Protein AF-A0A7V9SCR6-F1 (afdb_monomer)

Solvent-accessible surface area (backbone atoms only — not comparable to full-atom values): 7807 Å² total; per-residue (Å²): 131,85,78,76,73,75,80,74,87,64,70,81,54,94,67,74,41,73,61,84,73,68,71,56,51,86,47,49,39,82,46,75,42,76,93,63,38,31,40,35,41,28,47,52,90,76,87,72,93,49,71,47,76,49,47,35,35,54,96,86,57,81,36,42,28,41,27,28,33,46,82,78,21,37,47,50,28,35,38,33,30,40,32,85,84,42,37,29,76,81,37,61,84,48,50,61,60,74,45,100,77,46,58,54,69,47,54,44,47,51,52,52,56,49,50,57,47,34,78,74,45,39,60,44,72,90,74,60,72,85,130

Structure (mmCIF, N/CA/C/O backbone):
data_AF-A0A7V9SCR6-F1
#
_entry.id   AF-A0A7V9SCR6-F1
#
loop_
_atom_site.group_PDB
_atom_site.id
_atom_site.type_symbol
_atom_site.label_atom_id
_atom_site.label_alt_id
_atom_site.label_comp_id
_atom_site.label_asym_id
_atom_site.label_entity_id
_atom_site.label_seq_id
_atom_site.pdbx_PDB_ins_code
_atom_site.Cartn_x
_atom_site.Cartn_y
_atom_site.Cartn_z
_atom_site.occupancy
_atom_site.B_iso_or_equiv
_atom_site.auth_seq_id
_atom_site.auth_comp_id
_atom_site.auth_asym_id
_atom_site.auth_atom_id
_atom_site.pdbx_PDB_model_num
ATOM 1 N N . MET A 1 1 ? 22.788 -3.423 12.250 1.00 29.67 1 MET A N 1
ATOM 2 C CA . MET A 1 1 ? 22.159 -3.885 13.505 1.00 29.67 1 MET A CA 1
ATOM 3 C C . MET A 1 1 ? 20.789 -4.413 13.140 1.00 29.67 1 MET A C 1
ATOM 5 O O . MET A 1 1 ? 20.001 -3.636 12.623 1.00 29.67 1 MET A O 1
ATOM 9 N N . ALA A 1 2 ? 20.534 -5.709 13.319 1.00 30.88 2 ALA A N 1
ATOM 10 C CA . ALA A 1 2 ? 19.183 -6.242 13.189 1.00 30.88 2 ALA A CA 1
ATOM 11 C C . ALA A 1 2 ? 18.368 -5.703 14.369 1.00 30.88 2 ALA A C 1
ATOM 13 O O . ALA A 1 2 ? 18.729 -5.936 15.523 1.00 30.88 2 ALA A O 1
ATOM 14 N N . VAL A 1 3 ? 17.334 -4.912 14.090 1.00 35.03 3 VAL A N 1
ATOM 15 C CA . VAL A 1 3 ? 16.348 -4.548 15.107 1.00 35.03 3 VAL A CA 1
ATOM 16 C C . VAL A 1 3 ? 15.644 -5.850 15.470 1.00 35.03 3 VAL A C 1
ATOM 18 O O . VAL A 1 3 ? 15.026 -6.477 14.610 1.00 35.03 3 VAL A O 1
ATOM 21 N N . ALA A 1 4 ? 15.819 -6.307 16.709 1.00 38.03 4 ALA A N 1
ATOM 22 C CA . ALA A 1 4 ? 15.084 -7.453 17.216 1.00 38.03 4 ALA A CA 1
ATOM 23 C C . ALA A 1 4 ? 13.587 -7.160 17.059 1.00 38.03 4 ALA A C 1
ATOM 25 O O . ALA A 1 4 ? 13.118 -6.101 17.487 1.00 38.03 4 ALA A O 1
ATOM 26 N N . LYS A 1 5 ? 12.855 -8.069 16.404 1.00 46.78 5 LYS A N 1
ATOM 27 C CA . LYS A 1 5 ? 11.394 -8.001 16.367 1.00 46.78 5 LYS A CA 1
ATOM 28 C C . LYS A 1 5 ? 10.910 -7.999 17.817 1.00 46.78 5 LYS A C 1
ATOM 30 O O . LYS A 1 5 ? 11.370 -8.857 18.571 1.00 46.78 5 LYS A O 1
ATOM 35 N N . PRO A 1 6 ? 10.048 -7.054 18.233 1.00 47.88 6 PRO A N 1
ATOM 36 C CA . PRO A 1 6 ? 9.391 -7.184 19.522 1.00 47.88 6 PRO A CA 1
ATOM 37 C C . PRO A 1 6 ? 8.708 -8.552 19.537 1.00 47.88 6 PRO A C 1
ATOM 39 O O . PRO A 1 6 ? 7.995 -8.885 18.587 1.00 47.88 6 PRO A O 1
ATOM 42 N N . GLU A 1 7 ? 9.001 -9.365 20.552 1.00 47.00 7 GLU A N 1
ATOM 43 C CA . GLU A 1 7 ? 8.310 -10.633 20.764 1.00 47.00 7 GLU A CA 1
ATOM 44 C C . GLU A 1 7 ? 6.809 -10.319 20.808 1.00 47.00 7 GLU A C 1
ATOM 46 O O . GLU A 1 7 ? 6.325 -9.571 21.658 1.00 47.00 7 GLU A O 1
ATOM 51 N N . LEU A 1 8 ? 6.097 -10.783 19.779 1.00 54.25 8 LEU A N 1
ATOM 52 C CA . LEU A 1 8 ? 4.669 -10.576 19.554 1.00 54.25 8 LEU A CA 1
ATOM 53 C C . LEU A 1 8 ? 3.884 -11.442 20.554 1.00 54.25 8 LEU A C 1
ATOM 55 O O . LEU A 1 8 ? 3.231 -12.400 20.159 1.00 54.25 8 LEU A O 1
ATOM 59 N N . GLU A 1 9 ? 3.967 -11.140 21.851 1.00 52.25 9 GLU A N 1
ATOM 60 C CA . GLU A 1 9 ? 3.304 -11.929 22.904 1.00 52.25 9 GLU A CA 1
ATOM 61 C C . GLU A 1 9 ? 1.761 -11.823 22.878 1.00 52.25 9 GLU A C 1
ATOM 63 O O . GLU A 1 9 ? 1.087 -12.616 23.527 1.00 52.25 9 GLU A O 1
ATOM 68 N N . GLU A 1 10 ? 1.166 -10.920 22.085 1.00 54.94 10 GLU A N 1
ATOM 69 C CA . GLU A 1 10 ? -0.298 -10.769 21.984 1.00 54.94 10 GLU A CA 1
ATOM 70 C C . GLU A 1 10 ? -0.795 -10.543 20.538 1.00 54.94 10 GLU A C 1
ATOM 72 O O . GLU A 1 10 ? -1.427 -9.528 20.234 1.00 54.94 10 GLU A O 1
ATOM 77 N N . LYS A 1 11 ? -0.565 -11.479 19.604 1.00 56.53 11 LYS A N 1
ATOM 78 C CA . LYS A 1 11 ? -1.467 -11.572 18.433 1.00 56.53 11 LYS A CA 1
ATOM 79 C C . LYS A 1 11 ? -2.779 -12.219 18.905 1.00 56.53 11 LYS A C 1
ATOM 81 O O . LYS A 1 11 ? -2.848 -13.427 19.083 1.00 56.53 11 LYS A O 1
ATOM 86 N N . ILE A 1 12 ? -3.815 -11.404 19.135 1.00 70.50 12 ILE A N 1
ATOM 87 C CA . ILE A 1 12 ? -5.167 -11.858 19.553 1.00 70.50 12 ILE A CA 1
ATOM 88 C C . ILE A 1 12 ? -5.993 -12.359 18.343 1.00 70.50 12 ILE A C 1
ATOM 90 O O . ILE A 1 12 ? -7.083 -12.905 18.493 1.00 70.50 12 ILE A O 1
ATOM 94 N N . TRP A 1 13 ? -5.477 -12.188 17.126 1.00 79.56 13 TRP A N 1
ATOM 95 C CA . TRP A 1 13 ? -6.137 -12.508 15.861 1.00 79.56 13 TRP A CA 1
ATOM 96 C C . TRP A 1 13 ? -5.283 -13.471 15.027 1.00 79.56 13 TRP A C 1
ATOM 98 O O . TRP A 1 13 ? -4.055 -13.475 15.124 1.00 79.56 13 TRP A O 1
ATOM 108 N N . SER A 1 14 ? -5.947 -14.291 14.208 1.00 75.88 14 SER A N 1
ATOM 109 C CA . SER A 1 14 ? -5.310 -15.314 13.369 1.00 75.88 14 SER A CA 1
ATOM 110 C C . SER A 1 14 ? -4.988 -14.830 11.956 1.00 75.88 14 SER A C 1
ATOM 112 O O . SER A 1 14 ? -3.991 -15.263 11.392 1.00 75.88 14 SER A O 1
ATOM 114 N N . ASP A 1 15 ? -5.819 -13.945 11.398 1.00 85.88 15 ASP A N 1
ATOM 115 C CA . ASP A 1 15 ? -5.650 -13.371 10.060 1.00 85.88 15 ASP A CA 1
ATOM 116 C C . ASP A 1 15 ? -6.007 -11.871 10.078 1.00 85.88 15 ASP A C 1
ATOM 118 O O . ASP A 1 15 ? -6.935 -11.494 10.807 1.00 85.88 15 ASP A O 1
ATOM 122 N N . PRO A 1 16 ? -5.286 -11.001 9.348 1.00 91.94 16 PRO A N 1
ATOM 123 C CA . PRO A 1 16 ? -5.618 -9.587 9.253 1.00 91.94 16 PRO A CA 1
ATOM 124 C C . PRO A 1 16 ? -6.958 -9.350 8.555 1.00 91.94 16 PRO A C 1
ATOM 126 O O . PRO A 1 16 ? -7.296 -9.995 7.563 1.00 91.94 16 PRO A O 1
ATOM 129 N N . VAL A 1 17 ? -7.699 -8.354 9.030 1.00 93.69 17 VAL A N 1
ATOM 130 C CA . VAL A 1 17 ? -9.022 -8.008 8.508 1.00 93.69 17 VAL A CA 1
ATOM 131 C C . VAL A 1 17 ? -8.920 -6.760 7.643 1.00 93.69 17 VAL A C 1
ATOM 133 O O . VAL A 1 17 ? -8.642 -5.665 8.131 1.00 93.69 17 VAL A O 1
ATOM 136 N N . TRP A 1 18 ? -9.148 -6.913 6.342 1.00 95.88 18 TRP A N 1
ATOM 137 C CA . TRP A 1 18 ? -9.256 -5.774 5.433 1.00 95.88 18 TRP A CA 1
ATOM 138 C C . TRP A 1 18 ? -10.596 -5.046 5.620 1.00 95.88 18 TRP A C 1
ATOM 140 O O . TRP A 1 18 ? -11.617 -5.708 5.818 1.00 95.88 18 TRP A O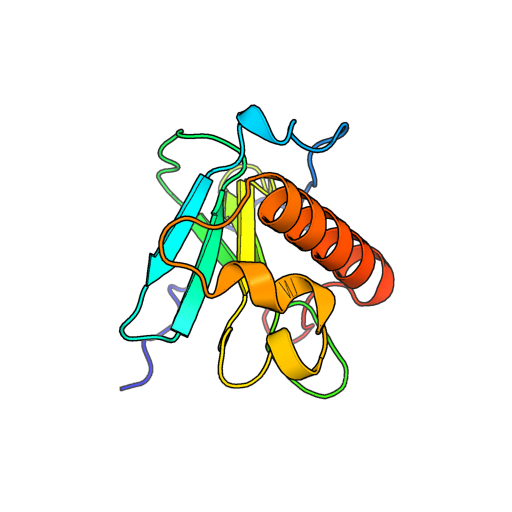 1
ATOM 150 N N . PRO A 1 19 ? -10.631 -3.706 5.514 1.00 94.38 19 PRO A N 1
ATOM 151 C CA . PRO A 1 19 ? -11.890 -2.968 5.509 1.00 94.38 19 PRO A CA 1
ATOM 152 C C . PRO A 1 19 ? -12.733 -3.320 4.272 1.00 94.38 19 PRO A C 1
ATOM 154 O O . PRO A 1 19 ? -12.208 -3.406 3.159 1.00 94.38 19 PRO A O 1
ATOM 157 N N . ASP A 1 20 ? -14.043 -3.491 4.474 1.00 92.56 20 ASP A N 1
ATOM 158 C CA . ASP A 1 20 ? -15.040 -3.693 3.417 1.00 92.56 20 ASP A CA 1
ATOM 159 C C . ASP A 1 20 ? -16.213 -2.699 3.601 1.00 92.56 20 ASP A C 1
ATOM 161 O O . ASP A 1 20 ? -16.962 -2.817 4.579 1.00 92.56 20 ASP A O 1
ATOM 165 N N . PRO A 1 21 ? -16.369 -1.688 2.720 1.00 92.31 21 PRO A N 1
ATOM 166 C CA . PRO A 1 21 ? -15.551 -1.430 1.533 1.00 92.31 21 PRO A CA 1
ATOM 167 C C . PRO A 1 21 ? -14.143 -0.922 1.882 1.00 92.31 21 PRO A C 1
ATOM 169 O O . PRO A 1 21 ? -13.896 -0.423 2.982 1.00 92.31 21 PRO A O 1
ATOM 172 N N . LEU A 1 22 ? -13.226 -0.996 0.910 1.00 94.12 22 LEU A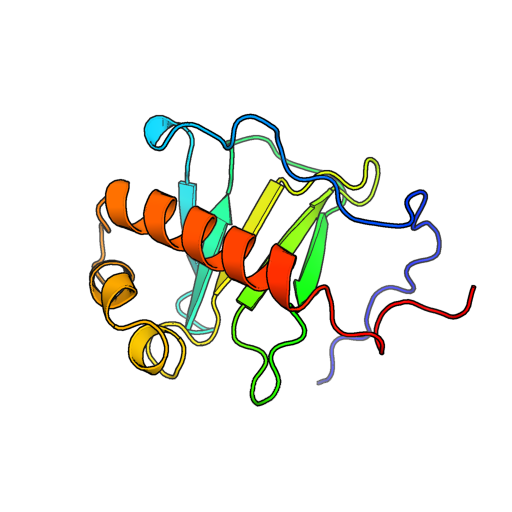 N 1
ATOM 173 C CA . LEU A 1 22 ? -11.933 -0.315 1.010 1.00 94.12 22 LEU A CA 1
ATOM 174 C C . LEU A 1 22 ? -12.126 1.202 1.231 1.00 94.12 22 LEU A C 1
ATOM 176 O O . LEU A 1 22 ? -13.131 1.762 0.784 1.00 94.12 22 LEU A O 1
ATOM 180 N N . PRO A 1 23 ? -11.165 1.887 1.880 1.00 92.25 23 PRO A N 1
ATOM 181 C CA . PRO A 1 23 ? -11.277 3.312 2.157 1.00 92.25 23 PRO A CA 1
ATOM 182 C C . PRO A 1 23 ? -11.337 4.140 0.874 1.00 92.25 23 PRO A C 1
ATOM 184 O O . PRO A 1 23 ? -10.655 3.855 -0.111 1.00 92.25 23 PRO A O 1
ATOM 187 N N . GLU A 1 24 ? -12.116 5.215 0.921 1.00 92.69 24 GLU A N 1
ATOM 188 C CA . GLU A 1 24 ? -12.226 6.163 -0.181 1.00 92.69 24 GLU A CA 1
ATOM 189 C C . GLU A 1 24 ? -10.872 6.839 -0.474 1.00 92.69 24 GLU A C 1
ATOM 191 O O . GLU A 1 24 ? -10.148 7.199 0.460 1.00 92.69 24 GLU A O 1
ATOM 196 N N . PRO A 1 25 ? -10.537 7.147 -1.742 1.00 90.25 25 PRO A N 1
ATOM 197 C CA . PRO A 1 25 ? -9.260 7.776 -2.099 1.00 90.25 25 PRO A CA 1
ATOM 198 C C . PRO A 1 25 ? -8.947 9.064 -1.324 1.00 90.25 25 PRO A C 1
ATOM 200 O O . PRO A 1 25 ? -7.783 9.387 -1.091 1.00 90.25 25 PRO A O 1
ATOM 203 N N . ALA A 1 26 ? -9.986 9.798 -0.918 1.00 89.50 26 ALA A N 1
ATOM 204 C CA . ALA A 1 26 ? -9.865 11.044 -0.172 1.00 89.50 26 ALA A CA 1
ATOM 205 C C . ALA A 1 26 ? -9.411 10.855 1.289 1.00 89.50 26 ALA A C 1
ATOM 207 O O . ALA A 1 26 ? -8.879 11.804 1.870 1.00 89.50 26 ALA A O 1
ATOM 208 N N . SER A 1 27 ? -9.612 9.671 1.885 1.00 91.06 27 SER A N 1
ATOM 209 C CA . SER A 1 27 ? -9.142 9.365 3.245 1.00 91.06 27 SER A CA 1
ATOM 210 C C . SER A 1 27 ? -7.699 8.861 3.269 1.00 91.06 27 SER A C 1
ATOM 212 O O . SER A 1 27 ? -7.054 8.908 4.316 1.00 91.06 27 SER A O 1
ATOM 214 N N . LEU A 1 28 ? -7.170 8.433 2.117 1.00 93.00 28 LEU A N 1
ATOM 215 C CA . LEU A 1 28 ? -5.824 7.885 2.015 1.00 93.00 28 LEU A CA 1
ATOM 216 C C . LEU A 1 28 ? -4.748 8.950 2.257 1.00 93.00 28 LEU A C 1
ATOM 218 O O . LEU A 1 28 ? -4.796 10.071 1.737 1.00 93.00 28 LEU A O 1
ATOM 222 N N . ARG A 1 29 ? -3.719 8.572 3.017 1.00 91.56 29 ARG A N 1
ATOM 223 C CA . ARG A 1 29 ? -2.555 9.418 3.314 1.00 91.56 29 ARG A CA 1
ATOM 224 C C . ARG A 1 29 ? -1.278 8.729 2.867 1.00 91.56 29 ARG A C 1
ATOM 226 O O . ARG A 1 29 ? -1.003 7.620 3.305 1.00 91.56 29 ARG A O 1
ATOM 233 N N . LEU A 1 30 ? -0.477 9.409 2.053 1.00 91.12 30 LEU A N 1
ATOM 234 C CA . LEU A 1 30 ? 0.836 8.925 1.632 1.00 91.12 30 LEU A CA 1
ATOM 235 C C . LEU A 1 30 ? 1.905 9.520 2.540 1.00 91.12 30 LEU A C 1
ATOM 237 O O . LEU A 1 30 ? 1.981 10.738 2.703 1.00 91.12 30 LEU A O 1
ATOM 241 N N . LEU A 1 31 ? 2.726 8.655 3.119 1.00 90.25 31 LEU A N 1
ATOM 242 C CA . LEU A 1 31 ? 3.870 9.013 3.940 1.00 90.25 31 LEU A CA 1
ATOM 243 C C . LEU A 1 31 ? 5.121 8.428 3.293 1.00 90.25 31 LEU A C 1
ATOM 245 O O . LEU A 1 31 ? 5.219 7.215 3.121 1.00 90.25 31 LEU A O 1
ATOM 249 N N . TYR A 1 32 ? 6.069 9.298 2.955 1.00 87.19 32 TYR A N 1
ATOM 250 C CA . TYR A 1 32 ? 7.355 8.904 2.389 1.00 87.19 32 TYR A CA 1
ATOM 251 C C . TYR A 1 32 ? 8.433 8.969 3.458 1.00 87.19 32 TYR A C 1
ATOM 253 O O . TYR A 1 32 ? 8.661 10.029 4.046 1.00 87.19 32 TYR A O 1
ATOM 261 N N . ALA A 1 33 ? 9.132 7.859 3.662 1.00 82.31 33 ALA A N 1
ATOM 262 C CA . ALA A 1 33 ? 10.368 7.825 4.428 1.00 82.31 33 ALA A CA 1
ATOM 263 C C . ALA A 1 33 ? 11.543 7.745 3.444 1.00 82.31 33 ALA A C 1
ATOM 265 O O . ALA A 1 33 ? 11.965 6.673 3.017 1.00 82.31 33 ALA A O 1
ATOM 266 N N . ALA A 1 34 ? 12.051 8.920 3.061 1.00 67.31 34 ALA A N 1
ATOM 267 C CA . ALA A 1 34 ? 13.054 9.068 2.005 1.00 67.31 34 ALA A CA 1
ATOM 268 C C . ALA A 1 34 ? 14.371 8.323 2.288 1.00 67.31 34 ALA A C 1
ATOM 270 O O . ALA A 1 34 ? 15.012 7.856 1.354 1.00 67.31 34 ALA A O 1
ATOM 271 N N . GLU A 1 35 ? 14.765 8.190 3.559 1.00 73.69 35 GLU A N 1
ATOM 272 C CA . GLU A 1 35 ? 15.992 7.477 3.952 1.00 73.69 35 GLU A CA 1
ATOM 273 C C . GLU A 1 35 ? 15.937 5.981 3.628 1.00 73.69 35 GLU A C 1
ATOM 275 O O . GLU A 1 35 ? 16.976 5.366 3.396 1.00 73.69 35 GLU A O 1
ATOM 280 N N . ALA A 1 36 ? 14.731 5.417 3.588 1.00 77.50 36 ALA A N 1
ATOM 281 C CA . ALA A 1 36 ? 14.502 4.006 3.348 1.00 77.50 36 ALA A CA 1
ATOM 282 C C . ALA A 1 36 ? 13.817 3.740 2.003 1.00 77.50 36 ALA A C 1
ATOM 284 O O . ALA A 1 36 ? 13.508 2.600 1.740 1.00 77.50 36 ALA A O 1
ATOM 285 N N . ASP A 1 37 ? 13.561 4.724 1.132 1.00 87.75 37 ASP A N 1
ATOM 286 C CA . ASP A 1 37 ? 12.767 4.491 -0.097 1.00 87.75 37 ASP A CA 1
ATOM 287 C C . ASP A 1 37 ? 11.425 3.775 0.199 1.00 87.75 37 ASP A C 1
ATOM 289 O O . ASP A 1 37 ? 10.950 2.922 -0.550 1.00 87.75 37 ASP A O 1
ATOM 293 N N . GLU A 1 38 ? 10.833 4.094 1.352 1.00 90.50 38 GLU A N 1
ATOM 294 C CA . GLU A 1 38 ? 9.605 3.482 1.853 1.00 90.50 38 GLU A CA 1
ATOM 295 C C . GLU A 1 38 ? 8.419 4.413 1.599 1.00 90.50 38 GLU A C 1
ATOM 297 O O . GLU A 1 38 ? 8.444 5.602 1.946 1.00 90.50 38 GLU A O 1
ATOM 302 N N . LEU A 1 39 ? 7.350 3.852 1.039 1.00 93.69 39 LEU A N 1
ATOM 303 C CA . LEU A 1 39 ? 6.061 4.515 0.902 1.00 93.69 39 LEU A CA 1
ATOM 304 C C . LEU A 1 39 ? 5.010 3.779 1.719 1.00 93.69 39 LEU A C 1
ATOM 306 O O . LEU A 1 39 ? 4.676 2.633 1.432 1.00 93.69 39 LEU A O 1
ATOM 310 N N . VAL A 1 40 ? 4.429 4.476 2.689 1.00 94.25 40 VAL A N 1
ATOM 311 C CA . VAL A 1 40 ? 3.281 3.996 3.456 1.00 94.25 40 VAL A CA 1
ATOM 312 C C . VAL A 1 40 ? 2.022 4.713 2.984 1.00 94.25 40 VAL A C 1
ATOM 314 O O . VAL A 1 40 ? 1.980 5.943 2.962 1.00 94.25 40 VAL A O 1
ATOM 317 N N . VAL A 1 41 ? 0.976 3.957 2.659 1.00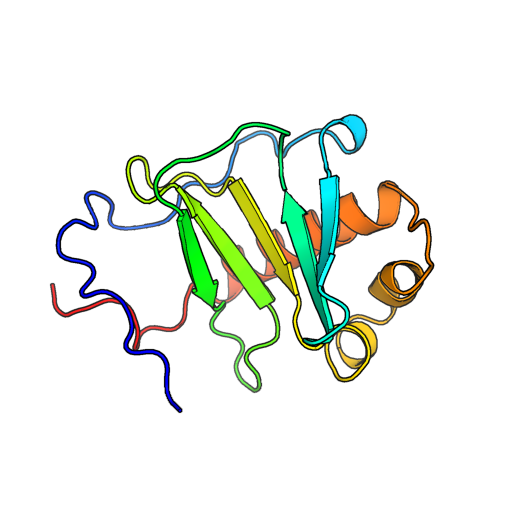 95.44 41 VAL A N 1
ATOM 318 C CA . VAL A 1 41 ? -0.371 4.490 2.422 1.00 95.44 41 VAL A CA 1
ATOM 319 C C . VAL A 1 41 ? -1.250 4.117 3.612 1.00 95.44 41 VAL A C 1
ATOM 321 O O . VAL A 1 41 ? -1.541 2.943 3.820 1.00 95.44 41 VAL A O 1
ATOM 324 N N . LEU A 1 42 ? -1.651 5.101 4.416 1.00 95.50 42 LEU A N 1
ATOM 325 C CA . LEU A 1 42 ? -2.573 4.910 5.541 1.00 95.50 42 LEU A CA 1
ATOM 326 C C . LEU A 1 42 ? -4.020 5.092 5.092 1.00 95.50 42 LEU A C 1
ATOM 328 O O . LEU A 1 42 ? -4.296 5.902 4.206 1.00 95.50 42 LEU A O 1
ATOM 332 N N . PHE A 1 43 ? -4.927 4.357 5.730 1.00 95.44 43 PHE A N 1
ATOM 333 C CA . PHE A 1 43 ? -6.357 4.366 5.409 1.00 95.44 43 PHE A CA 1
ATOM 334 C C . PHE A 1 43 ? -7.127 5.523 6.063 1.00 95.44 43 PHE A C 1
ATOM 336 O O . PHE A 1 43 ? -8.194 5.905 5.575 1.00 95.44 43 PHE A O 1
ATOM 343 N N . ASP A 1 44 ? -6.557 6.110 7.117 1.00 91.38 44 ASP A N 1
ATOM 344 C CA . ASP A 1 44 ? -7.070 7.274 7.835 1.00 91.38 44 ASP A CA 1
ATOM 345 C C . ASP A 1 44 ? -5.924 8.103 8.466 1.00 91.38 44 ASP A C 1
ATOM 347 O O . ASP A 1 44 ? -4.736 7.875 8.207 1.00 91.38 44 ASP A O 1
ATOM 351 N N . ASP A 1 45 ? -6.278 9.112 9.269 1.00 86.25 45 ASP A N 1
ATOM 352 C CA . ASP A 1 45 ? -5.350 9.946 10.041 1.00 86.25 45 ASP A CA 1
ATOM 353 C C . ASP A 1 45 ? -5.266 9.571 11.532 1.00 86.25 45 ASP A C 1
ATOM 355 O O . ASP A 1 45 ? -4.645 10.291 12.327 1.00 86.25 45 ASP A O 1
ATOM 359 N N . GLN A 1 46 ? -5.855 8.441 11.922 1.00 88.25 46 GLN A N 1
ATOM 360 C CA . GLN A 1 46 ?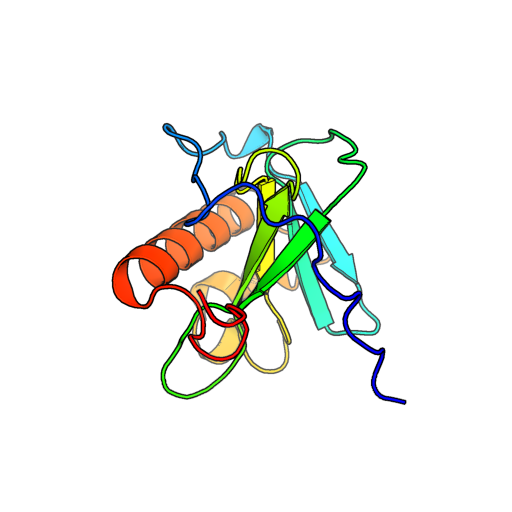 -5.869 8.002 13.305 1.00 88.25 46 GLN A CA 1
ATOM 361 C C . GLN A 1 46 ? -4.488 7.513 13.740 1.00 88.25 46 GLN A C 1
ATOM 363 O O . GLN A 1 46 ? -3.720 6.883 13.007 1.00 88.25 46 GLN A O 1
ATOM 368 N N . ARG A 1 47 ? -4.154 7.800 15.001 1.00 86.38 47 ARG A N 1
ATOM 369 C CA . ARG A 1 47 ? -2.956 7.255 15.638 1.00 86.38 47 ARG A CA 1
ATOM 370 C C . ARG A 1 47 ? -3.298 5.947 16.325 1.00 86.38 47 ARG A C 1
ATOM 372 O O . ARG A 1 47 ? -3.949 5.935 17.366 1.00 86.38 47 ARG A O 1
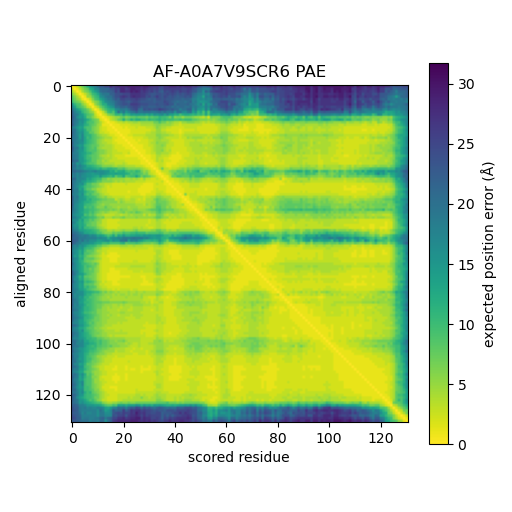ATOM 379 N N . TYR A 1 48 ? -2.775 4.867 15.772 1.00 84.12 48 TYR A N 1
ATOM 380 C CA . TYR A 1 48 ? -2.886 3.539 16.349 1.00 84.12 48 TYR A CA 1
ATOM 381 C C . TYR A 1 48 ? -1.721 3.293 17.324 1.00 84.12 48 TYR A C 1
ATOM 383 O O . TYR A 1 48 ? -0.563 3.446 16.931 1.00 84.12 48 TYR A O 1
ATOM 391 N N . PRO A 1 49 ? -1.990 2.940 18.596 1.00 78.75 49 PRO A N 1
ATOM 392 C CA . PRO A 1 49 ? -0.954 2.820 19.625 1.00 78.75 49 PRO A CA 1
ATOM 393 C C . PRO A 1 49 ? -0.063 1.581 19.463 1.00 78.75 49 PRO A C 1
ATOM 395 O O . PRO A 1 49 ? 1.064 1.588 19.946 1.00 78.75 49 PRO A O 1
ATOM 398 N N . ALA A 1 50 ? -0.554 0.530 18.799 1.00 85.62 50 ALA A N 1
ATOM 399 C CA . ALA A 1 50 ? 0.180 -0.707 18.550 1.00 85.62 50 ALA A CA 1
ATOM 400 C C . ALA A 1 50 ? -0.009 -1.123 17.087 1.00 85.62 50 ALA A C 1
ATOM 402 O O . ALA A 1 50 ? -1.097 -1.547 16.691 1.00 85.62 50 ALA A O 1
ATOM 403 N N . VAL A 1 51 ? 1.043 -0.956 16.284 1.00 88.38 51 VAL A N 1
ATOM 404 C CA . VAL A 1 51 ? 1.034 -1.257 14.849 1.00 88.38 51 VAL A CA 1
ATOM 405 C C . VAL A 1 51 ? 2.225 -2.112 14.466 1.00 88.38 51 VAL A C 1
ATOM 407 O O . VAL A 1 51 ? 3.302 -1.988 15.045 1.00 88.38 51 VAL A O 1
ATOM 410 N N . TYR A 1 52 ? 2.025 -2.938 13.453 1.00 87.75 52 TYR A N 1
ATOM 411 C CA . TYR A 1 52 ? 3.031 -3.843 12.920 1.00 87.75 52 TYR A CA 1
ATOM 412 C C . TYR A 1 52 ? 2.890 -3.927 11.395 1.00 87.75 52 TYR A C 1
ATOM 414 O O . TYR A 1 52 ? 1.793 -3.730 10.871 1.00 87.75 52 TYR A O 1
ATOM 422 N N . PHE A 1 53 ? 3.998 -4.173 10.694 1.00 90.19 53 PHE A N 1
ATOM 423 C CA . PHE A 1 53 ? 4.009 -4.433 9.255 1.00 90.19 53 PHE A CA 1
ATOM 424 C C . PHE A 1 53 ? 4.283 -5.911 8.994 1.00 90.19 53 PHE A C 1
ATOM 426 O O . PHE A 1 53 ? 5.316 -6.410 9.438 1.00 90.19 53 PHE A O 1
ATOM 433 N N . ASP A 1 54 ? 3.392 -6.577 8.258 1.00 90.50 54 ASP A N 1
ATOM 434 C CA . ASP A 1 54 ? 3.595 -7.953 7.793 1.00 90.50 54 ASP A CA 1
ATOM 435 C C . ASP A 1 54 ? 3.778 -7.991 6.281 1.00 90.50 54 ASP A C 1
ATOM 437 O O . ASP A 1 54 ? 3.051 -7.313 5.551 1.00 90.50 54 ASP A O 1
ATOM 441 N N . PHE A 1 55 ? 4.743 -8.776 5.815 1.00 90.88 55 PHE A N 1
ATOM 442 C CA . PHE A 1 55 ? 5.088 -8.844 4.400 1.00 90.88 55 PHE A CA 1
ATOM 443 C C . PHE A 1 55 ? 4.193 -9.834 3.662 1.00 90.88 55 PHE A C 1
ATOM 445 O O . PHE A 1 55 ? 3.866 -10.916 4.159 1.00 90.88 55 PHE A O 1
ATOM 452 N N . ILE A 1 56 ? 3.803 -9.452 2.449 1.00 90.69 56 ILE A N 1
ATOM 453 C CA . ILE A 1 56 ? 3.031 -10.312 1.559 1.00 90.69 56 ILE A CA 1
ATOM 454 C C . ILE A 1 56 ? 3.976 -11.340 0.944 1.00 90.69 56 ILE A C 1
ATOM 456 O O . ILE A 1 56 ? 5.051 -10.982 0.465 1.00 90.69 56 ILE A O 1
ATOM 460 N N . GLY A 1 57 ? 3.562 -12.609 0.938 1.00 86.56 57 GLY A N 1
ATOM 461 C CA . GLY A 1 57 ? 4.366 -13.748 0.492 1.00 86.56 57 GLY A CA 1
ATOM 462 C C . GLY A 1 57 ? 4.532 -13.832 -1.021 1.00 86.56 57 GLY A C 1
ATOM 463 O O . GLY A 1 57 ? 4.108 -14.807 -1.639 1.00 86.56 57 GLY A O 1
ATOM 464 N N . THR A 1 58 ? 5.111 -12.807 -1.645 1.00 79.88 58 THR A N 1
ATOM 465 C CA . THR A 1 58 ? 5.444 -12.873 -3.070 1.00 79.88 58 THR A CA 1
ATOM 466 C C . THR A 1 58 ? 6.612 -13.839 -3.289 1.00 79.88 58 THR A C 1
ATOM 468 O O . THR A 1 58 ? 7.481 -13.972 -2.434 1.00 79.88 58 THR A O 1
ATOM 471 N N . LEU A 1 59 ? 6.610 -14.557 -4.417 1.00 67.19 59 LEU A N 1
ATOM 472 C CA . LEU A 1 59 ? 7.533 -15.677 -4.657 1.00 67.19 59 LEU A CA 1
ATOM 473 C C . LEU A 1 59 ? 9.014 -15.274 -4.694 1.00 67.19 59 LEU A C 1
ATOM 475 O O . LEU A 1 59 ? 9.858 -16.116 -4.404 1.00 67.19 59 LEU A O 1
ATOM 479 N N . ASP A 1 60 ? 9.318 -14.022 -5.047 1.00 65.69 60 ASP A N 1
ATOM 480 C CA . ASP A 1 60 ? 10.675 -13.641 -5.440 1.00 65.69 60 ASP A CA 1
ATOM 481 C C . ASP A 1 60 ? 11.255 -12.437 -4.674 1.00 65.69 60 ASP A C 1
ATOM 483 O O . ASP A 1 60 ? 12.461 -12.246 -4.762 1.00 65.69 60 ASP A O 1
ATOM 487 N N . GLU A 1 61 ? 10.470 -11.636 -3.929 1.00 73.31 61 GLU A N 1
ATOM 488 C CA . GLU A 1 61 ? 10.969 -10.433 -3.222 1.00 73.31 61 GLU A CA 1
ATOM 489 C C . GLU A 1 61 ? 9.966 -9.821 -2.210 1.00 73.31 61 GLU A C 1
ATOM 491 O O . GLU A 1 61 ? 8.763 -9.724 -2.464 1.00 73.31 61 GLU A O 1
ATOM 496 N N . ASP A 1 62 ? 10.482 -9.267 -1.110 1.00 80.94 62 ASP A N 1
ATOM 497 C CA . ASP A 1 62 ? 9.697 -8.595 -0.063 1.00 80.94 62 ASP A CA 1
ATOM 498 C C . ASP A 1 62 ? 9.486 -7.109 -0.390 1.00 80.94 62 ASP A C 1
ATOM 500 O O . ASP A 1 62 ? 10.135 -6.242 0.200 1.00 80.94 62 ASP A O 1
ATOM 504 N N . TYR A 1 63 ? 8.600 -6.799 -1.349 1.00 87.88 63 TYR A N 1
ATOM 505 C CA . TYR A 1 63 ? 8.381 -5.404 -1.771 1.00 87.88 63 TYR A CA 1
ATOM 506 C C . TYR A 1 63 ? 7.076 -4.746 -1.312 1.00 87.88 63 TYR A C 1
ATOM 508 O O . TYR A 1 63 ? 6.869 -3.540 -1.496 1.00 87.88 63 TYR A O 1
ATOM 516 N N . ALA A 1 64 ? 6.174 -5.539 -0.741 1.00 92.31 64 ALA A N 1
ATOM 517 C CA . ALA A 1 64 ? 4.864 -5.097 -0.299 1.00 92.31 64 ALA A CA 1
ATOM 518 C C . ALA A 1 64 ? 4.537 -5.698 1.066 1.00 92.31 64 ALA A C 1
ATOM 520 O O . ALA A 1 64 ? 4.744 -6.887 1.314 1.00 92.31 64 ALA A O 1
ATOM 521 N N . ALA A 1 65 ? 3.991 -4.865 1.940 1.00 93.56 65 ALA A N 1
ATOM 522 C CA . ALA A 1 65 ? 3.559 -5.246 3.270 1.00 93.56 65 ALA A CA 1
ATOM 523 C C . ALA A 1 65 ? 2.239 -4.557 3.619 1.00 93.56 65 ALA A C 1
ATOM 525 O O . ALA A 1 65 ? 1.881 -3.518 3.060 1.00 93.56 65 ALA A O 1
ATOM 526 N N . ILE A 1 66 ? 1.518 -5.122 4.577 1.00 95.38 66 ILE A N 1
ATOM 527 C CA . ILE A 1 66 ? 0.316 -4.522 5.153 1.00 95.38 66 ILE A CA 1
ATOM 528 C C . ILE A 1 66 ? 0.621 -3.985 6.544 1.00 95.38 66 ILE A C 1
ATOM 530 O O . ILE A 1 66 ? 1.386 -4.577 7.302 1.00 95.38 66 ILE A O 1
ATOM 534 N N . LYS A 1 67 ? 0.016 -2.851 6.885 1.00 95.12 67 LYS A N 1
ATOM 535 C CA . LYS A 1 67 ? 0.077 -2.262 8.219 1.00 95.12 67 LYS A CA 1
ATOM 536 C C . LYS A 1 67 ? -1.138 -2.708 9.010 1.00 95.12 67 LYS A C 1
ATOM 538 O O . LYS A 1 67 ? -2.264 -2.459 8.587 1.00 95.12 67 LYS A O 1
ATOM 543 N N . ILE A 1 68 ? -0.912 -3.309 10.169 1.00 93.56 68 ILE A N 1
ATOM 544 C CA . ILE A 1 68 ? -1.958 -3.955 10.959 1.00 93.56 68 ILE A CA 1
ATOM 545 C C . ILE A 1 68 ? -2.041 -3.303 12.338 1.00 93.56 68 ILE A C 1
ATOM 547 O O . ILE A 1 68 ? -1.017 -3.087 12.995 1.00 93.56 68 ILE A O 1
ATOM 551 N N . ASN A 1 69 ? -3.259 -3.010 12.792 1.00 92.69 69 ASN A N 1
ATOM 552 C CA . ASN A 1 69 ? -3.537 -2.698 14.188 1.00 92.69 69 ASN A CA 1
ATOM 553 C C . ASN A 1 69 ? -3.434 -3.987 15.008 1.00 92.69 69 ASN A C 1
ATOM 555 O O . ASN A 1 69 ? -4.279 -4.873 14.905 1.00 92.69 69 ASN A O 1
ATOM 559 N N . MET A 1 70 ? -2.414 -4.089 15.857 1.00 88.56 70 MET A N 1
ATOM 560 C CA . MET A 1 70 ? -2.128 -5.329 16.581 1.00 88.56 70 MET A CA 1
ATOM 561 C C . MET A 1 70 ? -3.258 -5.765 17.517 1.00 88.56 70 MET A C 1
ATOM 563 O O . MET A 1 70 ? -3.391 -6.957 17.774 1.00 88.56 70 MET A O 1
ATOM 567 N N . ARG A 1 71 ? -4.077 -4.826 18.009 1.00 88.00 71 ARG A N 1
ATOM 568 C CA . ARG A 1 71 ? -5.155 -5.133 18.959 1.00 88.00 71 ARG A CA 1
ATOM 569 C C . ARG A 1 71 ? -6.370 -5.774 18.301 1.00 88.00 71 ARG A C 1
ATOM 571 O O . ARG A 1 71 ? -6.987 -6.636 18.914 1.00 88.00 71 ARG A O 1
ATOM 578 N N . SER A 1 72 ? -6.738 -5.320 17.106 1.00 89.75 72 SER A N 1
ATOM 579 C CA . SER A 1 72 ? -7.955 -5.765 16.415 1.00 89.75 72 SER A CA 1
ATOM 580 C C . SER A 1 72 ? -7.685 -6.697 15.239 1.00 89.75 72 SER A C 1
ATOM 582 O O . SER A 1 72 ? -8.569 -7.454 14.863 1.00 89.75 72 SER A O 1
ATOM 584 N N . GLY A 1 73 ? -6.477 -6.661 14.676 1.00 90.38 73 GLY A N 1
ATOM 585 C CA . GLY A 1 73 ? -6.153 -7.334 13.421 1.00 90.38 73 GLY A CA 1
ATOM 586 C C . GLY A 1 73 ? -6.534 -6.527 12.184 1.00 90.38 73 GLY A C 1
ATOM 587 O O . GLY A 1 73 ? -6.281 -6.982 11.074 1.00 90.38 73 GLY A O 1
ATOM 588 N N . ASP A 1 74 ? -7.090 -5.323 12.340 1.00 94.94 74 ASP A N 1
ATOM 589 C CA . ASP A 1 74 ? -7.508 -4.511 11.197 1.00 94.94 74 ASP A CA 1
ATOM 590 C C . ASP A 1 74 ? -6.302 -4.064 10.367 1.00 94.94 74 ASP A C 1
ATOM 592 O O . ASP A 1 74 ? -5.308 -3.552 10.897 1.00 94.94 74 ASP A O 1
ATOM 596 N N . VAL A 1 75 ? -6.417 -4.196 9.049 1.00 96.00 75 VAL A N 1
ATOM 597 C CA . VAL A 1 75 ? -5.496 -3.576 8.100 1.00 96.00 75 VAL A CA 1
ATOM 598 C C . VAL A 1 75 ? -5.812 -2.085 8.036 1.00 96.00 75 VAL A C 1
ATOM 600 O O . VAL A 1 75 ? -6.896 -1.674 7.633 1.00 96.00 75 VAL A O 1
ATOM 603 N N . ILE A 1 76 ? -4.839 -1.271 8.431 1.00 96.38 76 ILE A N 1
ATOM 604 C CA . ILE A 1 76 ? -4.951 0.192 8.572 1.00 96.38 76 ILE A CA 1
ATOM 605 C C . ILE A 1 76 ? -4.073 0.947 7.566 1.00 96.38 76 ILE A C 1
ATOM 607 O O . ILE A 1 76 ? -3.966 2.177 7.590 1.00 96.38 76 ILE A O 1
ATOM 611 N N . GLY A 1 77 ? -3.386 0.212 6.699 1.00 96.94 77 GLY A N 1
ATOM 612 C CA . GLY A 1 77 ? -2.539 0.770 5.664 1.00 96.94 77 GLY A CA 1
ATOM 613 C C . GLY A 1 77 ? -1.723 -0.292 4.952 1.00 96.94 77 GLY A C 1
ATOM 614 O O . GLY A 1 77 ? -1.789 -1.479 5.262 1.00 96.94 77 GLY A O 1
ATOM 615 N N . VAL A 1 78 ? -0.910 0.163 4.014 1.00 96.81 78 VAL A N 1
ATOM 616 C CA . VAL A 1 78 ? 0.011 -0.663 3.234 1.00 96.81 78 VAL A CA 1
ATOM 617 C C . VAL A 1 78 ? 1.375 0.013 3.168 1.00 96.81 78 VAL A C 1
ATOM 619 O O . VAL A 1 78 ? 1.474 1.234 3.292 1.00 96.81 78 VAL A O 1
ATOM 622 N N . LEU A 1 79 ? 2.424 -0.780 2.998 1.00 94.88 79 LEU A N 1
ATOM 623 C CA . LEU A 1 79 ? 3.804 -0.346 2.824 1.00 94.88 79 LEU A CA 1
ATOM 624 C C . LEU A 1 79 ? 4.343 -0.923 1.517 1.00 94.88 79 LEU A C 1
ATOM 626 O O . LEU A 1 79 ? 4.128 -2.092 1.204 1.00 94.88 79 LEU A O 1
ATOM 630 N N . VAL A 1 80 ? 5.073 -0.089 0.790 1.00 93.50 80 VAL A N 1
ATOM 631 C CA . VAL A 1 80 ? 5.843 -0.451 -0.394 1.00 93.50 80 VAL A CA 1
ATOM 632 C C . VAL A 1 80 ? 7.298 -0.072 -0.153 1.00 93.50 80 VAL A C 1
ATOM 634 O O . VAL A 1 80 ? 7.579 1.054 0.262 1.00 93.50 80 VAL A O 1
ATOM 637 N N . TYR A 1 81 ? 8.209 -1.001 -0.421 1.00 89.56 81 TYR A N 1
ATOM 638 C CA . TYR A 1 81 ? 9.646 -0.821 -0.225 1.00 89.56 81 TYR A CA 1
ATOM 639 C C . TYR A 1 81 ? 10.441 -1.784 -1.114 1.00 89.56 81 TYR A C 1
ATOM 641 O O . TYR A 1 81 ? 9.978 -2.883 -1.340 1.00 89.56 81 TYR A O 1
ATOM 649 N N . PRO A 1 82 ? 11.641 -1.442 -1.586 1.00 90.69 82 PRO A N 1
ATOM 650 C CA . PRO A 1 82 ? 12.051 -0.089 -1.913 1.00 90.69 82 PRO A CA 1
ATOM 651 C C . PRO A 1 82 ? 11.228 0.400 -3.115 1.00 90.69 82 PRO A C 1
ATOM 653 O O . PRO A 1 82 ? 11.128 -0.280 -4.143 1.00 90.69 82 PRO A O 1
ATOM 656 N N . LEU A 1 83 ? 10.575 1.555 -2.976 1.00 88.88 83 LEU A N 1
ATOM 657 C CA . LEU A 1 83 ? 9.651 2.079 -3.975 1.00 88.88 83 LEU A CA 1
ATOM 658 C C . LEU A 1 83 ? 10.355 2.345 -5.308 1.00 88.88 83 LEU A C 1
ATOM 660 O O . LEU A 1 83 ? 9.973 1.764 -6.324 1.00 88.88 83 LEU A O 1
ATOM 664 N N . ALA A 1 84 ? 11.351 3.230 -5.317 1.00 88.44 84 ALA A N 1
ATOM 665 C CA . ALA A 1 84 ? 12.074 3.640 -6.514 1.00 88.44 84 ALA A CA 1
ATOM 666 C C . ALA A 1 84 ? 13.011 2.551 -7.036 1.00 88.44 84 ALA A C 1
ATOM 668 O O . ALA A 1 84 ? 13.168 2.433 -8.252 1.00 88.44 84 ALA A O 1
ATOM 669 N N . ALA A 1 85 ? 13.634 1.784 -6.137 1.00 86.94 85 ALA A N 1
ATOM 670 C CA . ALA A 1 85 ? 14.636 0.796 -6.526 1.00 86.94 85 ALA A CA 1
ATOM 671 C C . ALA A 1 85 ? 14.045 -0.542 -6.992 1.00 86.94 85 ALA A C 1
ATOM 673 O O . ALA A 1 85 ? 14.750 -1.283 -7.670 1.00 86.94 85 ALA A O 1
ATOM 674 N N . LEU A 1 86 ? 12.794 -0.868 -6.634 1.00 88.25 86 LEU A N 1
ATOM 675 C CA . LEU A 1 86 ? 12.212 -2.170 -6.971 1.00 88.25 86 LEU A CA 1
ATOM 676 C C . LEU A 1 86 ? 10.721 -2.130 -7.301 1.00 88.25 86 LEU A C 1
ATOM 678 O O . LEU A 1 86 ? 10.299 -2.612 -8.354 1.00 88.25 86 LEU A O 1
ATOM 682 N N . ALA A 1 87 ? 9.894 -1.574 -6.418 1.00 88.69 87 ALA A N 1
ATOM 683 C CA . ALA A 1 87 ? 8.451 -1.751 -6.524 1.00 88.69 87 ALA A CA 1
ATOM 684 C C . ALA A 1 87 ? 7.872 -1.143 -7.810 1.00 88.69 87 ALA A C 1
ATOM 686 O O . ALA A 1 87 ? 6.983 -1.735 -8.420 1.00 88.69 87 ALA A O 1
ATOM 687 N N . VAL A 1 88 ? 8.410 -0.011 -8.279 1.00 92.12 88 VAL A N 1
ATOM 688 C CA . VAL A 1 88 ? 8.010 0.588 -9.566 1.00 92.12 88 VAL A CA 1
ATOM 689 C C . VAL A 1 88 ? 8.460 -0.217 -10.789 1.00 92.12 88 VAL A C 1
ATOM 691 O O . VAL A 1 88 ? 7.881 -0.048 -11.858 1.00 92.12 88 VAL A O 1
ATOM 694 N N . GLU A 1 89 ? 9.468 -1.085 -10.674 1.00 89.69 89 GLU A N 1
ATOM 695 C CA . GLU A 1 89 ? 9.862 -1.986 -11.766 1.00 89.69 89 GLU A CA 1
ATOM 696 C C . GLU A 1 89 ? 8.866 -3.140 -11.903 1.00 89.69 89 GLU A C 1
ATOM 698 O O . GLU A 1 89 ? 8.489 -3.515 -13.015 1.00 89.69 89 GLU A O 1
ATOM 703 N N . ARG A 1 90 ? 8.383 -3.659 -10.767 1.00 87.06 90 ARG A N 1
ATOM 704 C CA . ARG A 1 90 ? 7.347 -4.703 -10.709 1.00 87.06 90 ARG A CA 1
ATOM 705 C C . ARG A 1 90 ? 5.958 -4.159 -11.040 1.00 87.06 90 ARG A C 1
ATOM 707 O O . ARG A 1 90 ? 5.177 -4.831 -11.710 1.00 87.06 90 ARG A O 1
ATOM 714 N N . HIS A 1 91 ? 5.682 -2.923 -10.629 1.00 89.81 91 HIS A N 1
ATOM 715 C CA . HIS A 1 91 ? 4.418 -2.223 -10.844 1.00 89.81 91 HIS A CA 1
ATOM 716 C C . HIS A 1 91 ? 4.658 -0.853 -11.492 1.00 89.81 91 HIS A C 1
ATOM 718 O O . HIS A 1 91 ? 4.578 0.180 -10.823 1.00 89.81 91 HIS A O 1
ATOM 724 N N . PRO A 1 92 ? 4.895 -0.790 -12.818 1.00 91.62 92 PRO A N 1
ATOM 725 C CA . PRO A 1 92 ? 5.178 0.472 -13.513 1.00 91.62 92 PRO A CA 1
ATOM 726 C C . PRO A 1 92 ? 4.099 1.549 -13.341 1.00 91.62 92 PRO A C 1
ATOM 728 O O . PRO A 1 92 ? 4.396 2.744 -13.393 1.00 91.62 92 PRO A O 1
ATOM 731 N N . ALA A 1 93 ? 2.851 1.141 -13.091 1.00 91.31 93 ALA A N 1
ATOM 732 C CA . ALA A 1 93 ? 1.738 2.043 -12.803 1.00 91.31 93 ALA A CA 1
ATOM 733 C C . ALA A 1 93 ? 1.914 2.837 -11.493 1.00 91.31 93 ALA A C 1
ATOM 735 O O . ALA A 1 93 ? 1.282 3.879 -11.334 1.00 91.31 93 ALA A O 1
ATOM 736 N N . TRP A 1 94 ? 2.778 2.388 -10.577 1.00 93.69 94 TRP A N 1
ATOM 737 C CA . TRP A 1 94 ? 3.064 3.067 -9.310 1.00 93.69 94 TRP A CA 1
ATOM 738 C C . TRP A 1 94 ? 4.103 4.179 -9.455 1.00 93.69 94 TRP A C 1
ATOM 740 O O . TRP A 1 94 ? 4.269 4.978 -8.542 1.00 93.69 94 TRP A O 1
ATOM 750 N N . ARG A 1 95 ? 4.768 4.310 -10.610 1.00 94.25 95 ARG A N 1
ATOM 751 C CA . ARG A 1 95 ? 5.785 5.348 -10.854 1.00 94.25 95 ARG A CA 1
ATOM 752 C C . ARG A 1 95 ? 5.347 6.787 -10.513 1.00 94.25 95 ARG A C 1
ATOM 754 O O . ARG A 1 95 ? 6.191 7.534 -10.019 1.00 94.25 95 ARG A O 1
ATOM 761 N N . PRO A 1 96 ? 4.082 7.218 -10.714 1.00 94.00 96 PRO A N 1
ATOM 762 C CA . PRO A 1 96 ? 3.622 8.540 -10.273 1.00 94.00 96 PRO A CA 1
ATOM 763 C C . PRO A 1 96 ? 3.741 8.775 -8.761 1.00 94.00 96 PRO A C 1
ATOM 765 O O . PRO A 1 96 ? 3.769 9.925 -8.329 1.00 94.00 96 PRO A O 1
ATOM 768 N N . ALA A 1 97 ? 3.857 7.710 -7.962 1.00 92.00 97 ALA A N 1
ATOM 769 C CA . ALA A 1 97 ? 4.137 7.788 -6.537 1.00 92.00 97 ALA A CA 1
ATOM 770 C C . ALA A 1 97 ? 5.562 8.288 -6.232 1.00 92.00 97 ALA A C 1
ATOM 772 O O . ALA A 1 97 ? 5.859 8.578 -5.089 1.00 92.00 97 ALA A O 1
ATOM 773 N N . LEU A 1 98 ? 6.459 8.441 -7.206 1.00 91.56 98 LEU A N 1
ATOM 774 C CA . LEU A 1 98 ? 7.779 9.047 -6.971 1.00 91.56 98 LEU A CA 1
ATOM 775 C C . LEU A 1 98 ? 7.750 10.585 -6.960 1.00 91.56 98 LEU A C 1
ATOM 777 O O . LEU A 1 98 ? 8.763 11.226 -6.684 1.00 91.56 98 LEU A O 1
ATOM 781 N N . ALA A 1 99 ? 6.618 11.200 -7.310 1.00 89.44 99 ALA A N 1
ATOM 782 C CA . ALA A 1 99 ? 6.491 12.651 -7.322 1.00 89.44 99 ALA A CA 1
ATOM 783 C C . ALA A 1 99 ? 6.438 13.222 -5.889 1.00 89.44 99 ALA A C 1
ATOM 785 O O . ALA A 1 99 ? 5.869 12.579 -5.013 1.00 89.44 99 ALA A O 1
ATOM 786 N N . PRO A 1 100 ? 6.914 14.463 -5.646 1.00 84.31 100 PRO A N 1
ATOM 787 C CA . PRO A 1 100 ? 6.824 15.101 -4.326 1.00 84.31 100 PRO A CA 1
ATOM 788 C C . PRO A 1 100 ? 5.394 15.236 -3.783 1.00 84.31 100 PRO A C 1
ATOM 790 O O . PRO A 1 100 ? 5.188 15.238 -2.577 1.00 84.31 100 PRO A O 1
ATOM 793 N N . ASN A 1 101 ? 4.413 15.361 -4.683 1.00 84.31 101 ASN A N 1
ATOM 794 C CA . ASN A 1 101 ? 2.985 15.401 -4.375 1.00 84.31 101 ASN A CA 1
ATOM 795 C C . ASN A 1 101 ? 2.267 14.388 -5.281 1.00 84.31 101 ASN A C 1
ATOM 797 O O . ASN A 1 101 ? 1.747 14.768 -6.336 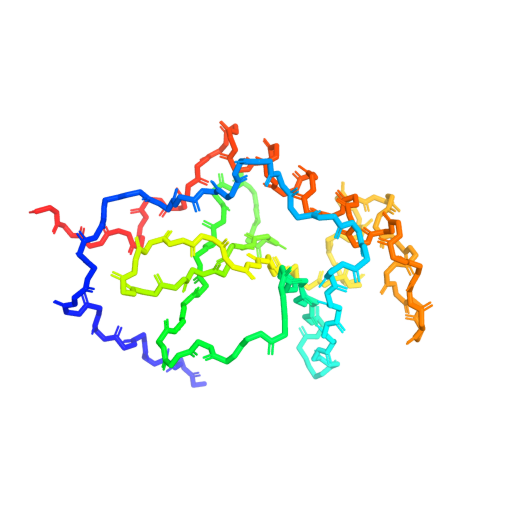1.00 84.31 101 ASN A O 1
ATOM 801 N N . PRO A 1 102 ? 2.302 13.095 -4.936 1.00 86.88 102 PRO A N 1
ATOM 802 C CA . PRO A 1 102 ? 1.695 12.049 -5.748 1.00 86.88 102 PRO A CA 1
ATOM 803 C C . PRO A 1 102 ? 0.166 12.229 -5.824 1.00 86.88 102 PRO A C 1
ATOM 805 O O . PRO A 1 102 ? -0.467 12.597 -4.830 1.00 86.88 102 PRO A O 1
ATOM 808 N N . PRO A 1 103 ? -0.472 11.961 -6.976 1.00 87.88 103 PRO A N 1
ATOM 809 C CA . PRO A 1 103 ? -1.928 12.032 -7.088 1.00 87.88 103 PRO A CA 1
ATOM 810 C C . PRO A 1 103 ? -2.615 11.006 -6.177 1.00 87.88 103 PRO A C 1
ATOM 812 O O . PRO A 1 103 ? -2.221 9.847 -6.178 1.00 87.88 103 PRO A O 1
ATOM 815 N N . GLN A 1 104 ? -3.710 11.357 -5.492 1.00 87.25 104 GLN A N 1
ATOM 816 C CA . GLN A 1 104 ? -4.457 10.399 -4.646 1.00 87.25 104 GLN A CA 1
ATOM 817 C C . GLN A 1 104 ? -4.888 9.125 -5.395 1.00 87.25 104 GLN A C 1
ATOM 819 O O . GLN A 1 104 ? -4.925 8.042 -4.818 1.00 87.25 104 GLN A O 1
ATOM 824 N N . ALA A 1 105 ? -5.145 9.231 -6.702 1.00 90.31 105 ALA A N 1
ATOM 825 C CA . ALA A 1 105 ? -5.461 8.084 -7.546 1.00 90.31 105 ALA A CA 1
ATOM 826 C C . ALA A 1 105 ? -4.352 7.011 -7.551 1.00 90.31 105 ALA A C 1
ATOM 828 O O . ALA A 1 105 ? -4.671 5.826 -7.631 1.00 90.31 105 ALA A O 1
ATOM 829 N N . VAL A 1 106 ? -3.069 7.395 -7.427 1.00 92.25 106 VAL A N 1
ATOM 830 C CA . VAL A 1 106 ? -1.965 6.422 -7.341 1.00 92.25 106 VAL A CA 1
ATOM 831 C C . VAL A 1 106 ? -1.990 5.678 -6.011 1.00 92.25 106 VAL A C 1
ATOM 833 O O . VAL A 1 106 ? -1.756 4.478 -5.988 1.00 92.25 106 VAL A O 1
ATOM 836 N N . ALA A 1 107 ? -2.347 6.359 -4.920 1.00 92.62 107 ALA A N 1
ATOM 837 C CA . ALA A 1 107 ? -2.469 5.744 -3.603 1.00 92.62 107 ALA A CA 1
ATOM 838 C C . ALA A 1 107 ? -3.574 4.695 -3.591 1.00 92.62 107 ALA A C 1
ATOM 840 O O . ALA A 1 107 ? -3.338 3.560 -3.197 1.00 92.62 107 ALA A O 1
ATOM 841 N N . ASN A 1 108 ? -4.751 5.057 -4.106 1.00 94.12 108 ASN A N 1
ATOM 842 C CA . ASN A 1 108 ? -5.861 4.123 -4.232 1.00 94.12 108 ASN A CA 1
ATOM 843 C C . ASN A 1 108 ? -5.477 2.907 -5.083 1.00 94.12 108 ASN A C 1
ATOM 845 O O . ASN A 1 108 ? -5.759 1.772 -4.714 1.00 94.12 108 ASN A O 1
ATOM 849 N N . ARG A 1 109 ? -4.772 3.139 -6.196 1.00 94.31 109 ARG A N 1
ATOM 850 C CA . ARG A 1 109 ? -4.286 2.057 -7.052 1.00 94.31 109 ARG A CA 1
ATOM 851 C C . ARG A 1 109 ? -3.320 1.126 -6.316 1.00 94.31 109 ARG A C 1
ATOM 853 O O . ARG A 1 109 ? -3.486 -0.081 -6.417 1.00 94.31 109 ARG A O 1
ATOM 860 N N . ILE A 1 110 ? -2.372 1.676 -5.558 1.00 95.44 110 ILE A N 1
ATOM 861 C CA . ILE A 1 110 ? -1.439 0.901 -4.729 1.00 95.44 110 ILE A CA 1
ATOM 862 C C . ILE A 1 110 ? -2.203 0.058 -3.702 1.00 95.44 110 ILE A C 1
ATOM 864 O O . ILE A 1 110 ? -1.928 -1.130 -3.587 1.00 95.44 110 ILE A O 1
ATOM 868 N N . VAL A 1 111 ? -3.190 0.626 -2.996 1.00 96.31 111 VAL A N 1
ATOM 869 C CA . VAL A 1 111 ? -3.998 -0.136 -2.024 1.00 96.31 111 VAL A CA 1
ATOM 870 C C . VAL A 1 111 ? -4.721 -1.300 -2.700 1.00 96.31 111 VAL A C 1
ATOM 872 O O . VAL A 1 111 ? -4.650 -2.420 -2.203 1.00 96.31 111 VAL A O 1
A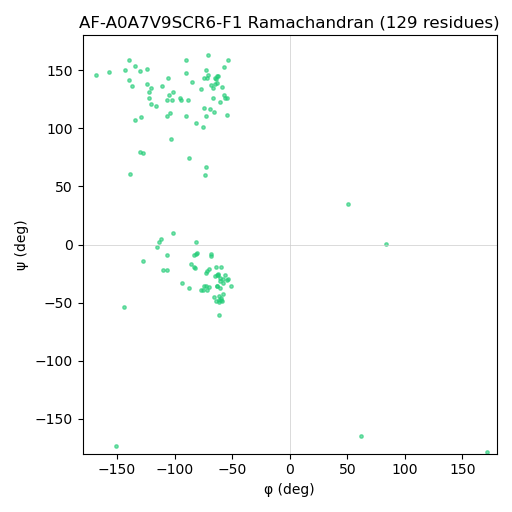TOM 875 N N . MET A 1 112 ? -5.379 -1.055 -3.837 1.00 95.50 112 MET A N 1
ATOM 876 C CA . MET A 1 112 ? -6.081 -2.101 -4.586 1.00 95.50 112 MET A CA 1
ATOM 877 C C . MET A 1 112 ? -5.125 -3.197 -5.067 1.00 95.50 112 MET A C 1
ATOM 879 O O . MET A 1 112 ? -5.372 -4.371 -4.817 1.00 95.50 112 MET A O 1
ATOM 883 N N . ASP A 1 113 ? -4.011 -2.818 -5.699 1.00 94.75 113 ASP A N 1
ATOM 884 C CA . ASP A 1 113 ? -3.035 -3.772 -6.232 1.00 94.75 113 ASP A CA 1
ATOM 885 C C . ASP A 1 113 ? -2.396 -4.609 -5.099 1.00 94.75 113 ASP A C 1
ATOM 887 O O . ASP A 1 113 ? -2.144 -5.801 -5.276 1.00 94.75 113 ASP A O 1
ATOM 891 N N . ILE A 1 114 ? -2.165 -4.017 -3.919 1.00 95.19 114 ILE A N 1
ATOM 892 C CA . ILE A 1 114 ? -1.650 -4.724 -2.735 1.00 95.19 114 ILE A CA 1
ATOM 893 C C . ILE A 1 114 ? -2.708 -5.640 -2.125 1.00 95.19 114 ILE A C 1
ATOM 895 O O . ILE A 1 114 ? -2.367 -6.752 -1.724 1.00 95.19 114 ILE A O 1
ATOM 899 N N . LYS A 1 115 ? -3.978 -5.224 -2.078 1.00 95.56 115 LYS A N 1
ATOM 900 C CA . LYS A 1 115 ? -5.063 -6.106 -1.642 1.00 95.56 115 LYS A CA 1
ATOM 901 C C . LYS A 1 115 ? -5.175 -7.318 -2.569 1.00 95.56 115 LYS A C 1
ATOM 903 O O . LYS A 1 115 ? -5.189 -8.444 -2.089 1.00 95.56 115 LYS A O 1
ATOM 908 N N . ASP A 1 116 ? -5.171 -7.099 -3.882 1.00 94.25 116 ASP A N 1
ATOM 909 C CA . ASP A 1 116 ? -5.205 -8.179 -4.872 1.00 94.25 116 ASP A CA 1
ATOM 910 C C . ASP A 1 116 ? -3.984 -9.104 -4.734 1.00 94.25 116 ASP A C 1
ATOM 912 O O . ASP A 1 116 ? -4.078 -10.320 -4.902 1.00 94.25 116 ASP A O 1
ATOM 916 N N . LEU A 1 117 ? -2.812 -8.544 -4.424 1.00 92.19 117 LEU A N 1
ATOM 917 C CA . LEU A 1 117 ? -1.606 -9.322 -4.155 1.00 92.19 117 LEU A CA 1
ATOM 918 C C . LEU A 1 117 ? -1.747 -10.162 -2.878 1.00 92.19 117 LEU A C 1
ATOM 920 O O . LEU A 1 117 ? -1.435 -11.350 -2.916 1.00 92.19 117 LEU A O 1
ATOM 924 N N . TYR A 1 118 ? -2.257 -9.578 -1.792 1.00 93.75 118 TYR A N 1
ATOM 925 C CA . TYR A 1 118 ? -2.551 -10.277 -0.541 1.00 93.75 118 TYR A CA 1
ATOM 926 C C . TYR A 1 118 ? -3.557 -11.411 -0.754 1.00 93.75 118 TYR A C 1
ATOM 928 O O . TYR A 1 118 ? -3.286 -12.539 -0.362 1.00 93.75 118 TYR A O 1
ATOM 936 N N . ASP A 1 119 ? -4.672 -11.152 -1.440 1.00 93.69 119 ASP A N 1
ATOM 937 C CA . ASP A 1 119 ? -5.724 -12.147 -1.673 1.00 93.69 119 ASP A CA 1
ATOM 938 C C . ASP A 1 119 ? -5.198 -13.374 -2.451 1.00 93.69 119 ASP A C 1
ATOM 940 O O . ASP A 1 119 ? -5.707 -14.484 -2.295 1.00 93.69 119 ASP A O 1
ATOM 944 N N . ARG A 1 120 ? -4.164 -13.193 -3.288 1.00 91.69 120 ARG A N 1
ATOM 945 C CA . ARG A 1 120 ? -3.525 -14.278 -4.054 1.00 91.69 120 ARG A CA 1
ATOM 946 C C . ARG A 1 120 ? -2.412 -14.998 -3.299 1.00 91.69 120 ARG A C 1
ATOM 948 O O . ARG A 1 120 ? -2.229 -16.194 -3.514 1.00 91.69 120 ARG A O 1
ATOM 955 N N . CYS A 1 121 ? -1.618 -14.268 -2.520 1.00 90.06 121 CYS A N 1
ATOM 956 C CA . CYS A 1 121 ? -0.347 -14.759 -1.979 1.00 90.06 121 CYS A CA 1
ATOM 957 C C . CYS A 1 121 ? -0.372 -14.996 -0.464 1.00 90.06 121 CYS A C 1
ATOM 959 O O . CYS A 1 121 ? 0.447 -15.762 0.035 1.00 90.06 121 CYS A O 1
ATOM 961 N N . GLY A 1 122 ? -1.289 -14.362 0.268 1.00 90.56 122 GLY A N 1
ATOM 962 C CA . GLY A 1 122 ? -1.277 -14.329 1.727 1.00 90.56 122 GLY A CA 1
ATOM 963 C C . GLY A 1 122 ? -0.027 -13.649 2.299 1.00 90.56 122 GLY A C 1
ATOM 964 O O . GLY A 1 122 ? 0.709 -12.947 1.601 1.00 90.56 122 GLY A O 1
ATOM 965 N N . LEU A 1 123 ? 0.214 -13.851 3.592 1.00 88.81 123 LEU A N 1
ATOM 966 C CA . LEU A 1 123 ? 1.417 -13.374 4.282 1.00 88.81 123 LEU A CA 1
ATOM 967 C C . LEU A 1 123 ? 2.543 -14.409 4.244 1.00 88.81 123 LEU A C 1
ATOM 969 O O . LEU A 1 123 ? 2.294 -15.603 4.073 1.00 88.81 123 LEU A O 1
ATOM 973 N N . ILE A 1 124 ? 3.785 -13.956 4.441 1.00 81.38 124 ILE A N 1
ATOM 974 C CA . ILE A 1 124 ? 4.948 -14.847 4.555 1.00 81.38 124 ILE A CA 1
ATOM 975 C C . ILE A 1 12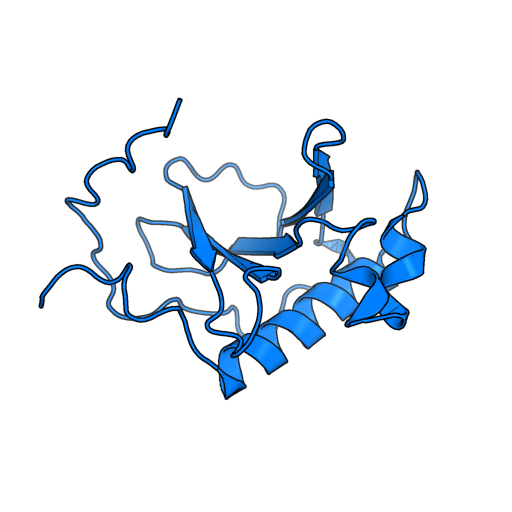4 ? 4.762 -15.805 5.753 1.00 81.38 124 ILE A C 1
ATOM 977 O O . ILE A 1 124 ? 4.636 -15.339 6.890 1.00 81.38 124 ILE A O 1
ATOM 981 N N . PRO A 1 125 ? 4.804 -17.139 5.546 1.00 66.88 125 PRO A N 1
ATOM 982 C CA . PRO A 1 125 ? 4.553 -18.123 6.605 1.00 66.88 125 PRO A CA 1
ATOM 983 C C . PRO A 1 125 ? 5.546 -18.081 7.778 1.00 66.88 125 PRO A C 1
ATOM 985 O O . PRO A 1 125 ? 5.201 -18.474 8.886 1.00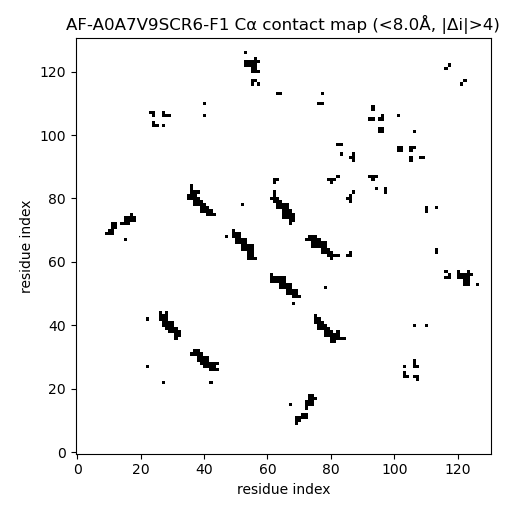 66.88 125 PRO A O 1
ATOM 988 N N . GLU A 1 126 ? 6.775 -17.598 7.568 1.00 54.88 126 GLU A N 1
ATOM 989 C CA . GLU A 1 126 ? 7.866 -17.677 8.557 1.00 54.88 126 GLU A CA 1
ATOM 990 C C . GLU A 1 126 ? 7.836 -16.593 9.655 1.00 54.88 126 GLU A C 1
ATOM 992 O O . GLU A 1 126 ? 8.708 -16.573 10.524 1.00 54.88 126 GLU A O 1
ATOM 997 N N . LEU A 1 127 ? 6.828 -15.711 9.669 1.00 48.00 127 LEU A N 1
ATOM 998 C CA . LEU A 1 127 ? 6.629 -14.696 10.721 1.00 48.00 127 LEU A CA 1
ATOM 999 C C . LEU A 1 127 ? 5.350 -14.886 11.540 1.00 48.00 127 LEU A C 1
ATOM 1001 O O . LEU A 1 127 ? 5.112 -14.155 12.507 1.00 48.00 127 LEU A O 1
ATOM 1005 N N . ALA A 1 128 ? 4.552 -15.893 11.195 1.00 43.16 128 ALA A N 1
ATOM 1006 C CA . ALA A 1 128 ? 3.535 -16.431 12.076 1.00 43.16 128 ALA A CA 1
ATOM 1007 C C . ALA A 1 128 ? 4.234 -17.398 13.044 1.00 43.16 128 ALA A C 1
ATOM 1009 O O . ALA A 1 128 ? 4.661 -18.482 12.654 1.00 43.16 128 ALA A O 1
ATOM 1010 N N . GLY A 1 129 ? 4.435 -16.979 14.297 1.00 36.66 129 GLY A N 1
ATOM 1011 C CA . GLY A 1 129 ? 4.947 -17.867 15.343 1.00 36.66 129 GLY A CA 1
ATOM 1012 C C . GLY A 1 129 ? 4.109 -19.152 15.464 1.00 36.66 129 GLY A C 1
ATOM 1013 O O . GLY A 1 129 ? 2.963 -19.178 15.010 1.00 36.66 129 GLY A O 1
ATOM 1014 N N . PRO A 1 130 ? 4.674 -20.225 16.046 1.00 36.22 130 PRO A N 1
ATOM 1015 C CA . PRO A 1 130 ? 4.010 -21.521 16.115 1.00 36.22 130 PRO A CA 1
ATOM 1016 C C . PRO A 1 130 ? 2.670 -21.407 16.853 1.00 36.22 130 PRO A C 1
ATOM 1018 O O . PRO A 1 130 ? 2.586 -20.743 17.886 1.00 36.22 130 PRO A O 1
ATOM 1021 N N . HIS A 1 131 ? 1.652 -22.050 16.274 1.00 39.94 131 HIS A N 1
ATOM 1022 C CA . HIS A 1 131 ? 0.306 -22.218 16.827 1.00 39.94 131 HIS A CA 1
ATOM 1023 C C . HIS A 1 131 ? 0.295 -22.837 18.229 1.00 39.94 131 HIS A C 1
ATOM 1025 O O . HIS A 1 131 ? 1.139 -23.728 18.490 1.00 39.94 131 HIS A O 1
#

Radius of gyration: 14.4 Å; Cα contacts (8 Å, |Δi|>4): 209; chains: 1; bounding box: 38×38×36 Å

Secondary structure (DSSP, 8-state):
---PPP--TT---SS-B--SSPPPTTT-EEEEEGGGTEEEEESSS---SSEEEEEB--SS---EEEEEETTT-BEEEEEESSIIIIIHHH-GGGGGGGSSS--HHHHHHHHHHHHHHHHHH-B-GGGS---

Foldseek 3Di:
DPDPDPPLPDQVDDAADEDVVQADLVQWDWDDPPVFLKIKIFSHPDDQPDKDWFFFQDPPDRFKTFIARSVPSYGGIIMGPNNVPPPCVVVVLLVLVVDPDRDSVSSVVVVVVRVVSCVPGPTDPPPPPDD

Nearest PDB structures (foldseek):
  5kq2-assembly1_B  TM=3.260E-01  e=1.138E+00  Burkholderia pseudomallei 1710b
  3vlj-assembly1_B  TM=3.159E-01  e=1.563E+00  Haloarcula marismortui ATCC 43049
  8rnu-assembly1_C  TM=3.803E-01  e=9.244E+00  Homo sapiens

Mean predicted aligned error: 7.03 Å

pLDDT: mean 83.35, std 16.63, range [29.67, 96.94]

Sequence (131 aa):
MAVAKPELEEKIWSDPVWPDPLPEPASLRLLYAAEADELVVLFDDQRYPAVYFDFIGTLDEDYAAIKINMRSGDVIGVLVYPLAALAVERHPAWRPALAPNPPQAVANRIVMDIKDLYDRCGLIPELAGPH